Protein AF-A0A529HHP9-F1 (afdb_monomer_lite)

Structure (mmCIF, N/CA/C/O backbone):
data_AF-A0A529HHP9-F1
#
_entry.id   AF-A0A529HHP9-F1
#
loop_
_atom_site.group_PDB
_atom_site.id
_atom_site.type_symbol
_atom_site.label_atom_id
_atom_site.label_alt_id
_atom_site.label_comp_id
_atom_site.label_asym_id
_atom_site.label_entity_id
_atom_site.label_seq_id
_atom_site.pdbx_PDB_ins_code
_atom_site.Cartn_x
_atom_site.Cartn_y
_atom_site.Cartn_z
_atom_site.occupancy
_atom_site.B_iso_or_equiv
_atom_site.auth_seq_id
_atom_site.auth_comp_id
_atom_site.auth_asym_id
_atom_site.auth_atom_id
_atom_site.pdbx_PDB_model_num
ATOM 1 N N . VAL A 1 1 ? -12.703 15.707 7.494 1.00 90.94 1 VAL A N 1
ATOM 2 C CA . VAL A 1 1 ? -12.022 15.790 8.807 1.00 90.94 1 VAL A CA 1
ATOM 3 C C . VAL A 1 1 ? -10.631 16.435 8.709 1.00 90.94 1 VAL A C 1
ATOM 5 O O . VAL A 1 1 ? -9.844 16.269 9.625 1.00 90.94 1 VAL A O 1
ATOM 8 N N . GLY A 1 2 ? -10.340 17.223 7.660 1.00 96.19 2 GLY A N 1
ATOM 9 C CA . GLY A 1 2 ? -8.999 17.787 7.448 1.00 96.19 2 GLY A CA 1
ATOM 10 C C . GLY A 1 2 ? -7.968 16.732 7.037 1.00 96.19 2 GLY A C 1
ATOM 11 O O . GLY A 1 2 ? -8.353 15.647 6.593 1.00 96.19 2 GLY A O 1
ATOM 12 N N . ASP A 1 3 ? -6.691 17.067 7.220 1.00 98.00 3 ASP A N 1
ATOM 13 C CA . ASP A 1 3 ? -5.543 16.251 6.817 1.00 98.00 3 ASP A CA 1
ATOM 14 C C . ASP A 1 3 ? -4.901 15.534 8.012 1.00 98.00 3 ASP A C 1
ATOM 16 O O . ASP A 1 3 ? -4.903 16.032 9.141 1.00 98.00 3 ASP A O 1
ATOM 20 N N . ILE A 1 4 ? -4.295 14.372 7.758 1.00 98.06 4 ILE A N 1
ATOM 21 C CA . ILE A 1 4 ? -3.439 13.698 8.741 1.00 98.06 4 ILE A CA 1
ATOM 22 C C . ILE A 1 4 ? -2.060 14.361 8.706 1.00 98.06 4 ILE A C 1
ATOM 24 O O . ILE A 1 4 ? -1.392 14.351 7.675 1.00 98.06 4 ILE A O 1
ATOM 28 N N . ALA A 1 5 ? -1.614 14.905 9.839 1.00 97.69 5 ALA A N 1
ATOM 29 C CA . ALA A 1 5 ? -0.289 15.507 9.956 1.00 97.69 5 ALA A CA 1
ATOM 30 C C . ALA A 1 5 ? 0.814 14.435 9.861 1.00 97.69 5 ALA A C 1
ATOM 32 O O . ALA A 1 5 ? 1.012 13.636 10.780 1.00 97.69 5 ALA A O 1
ATOM 33 N N . THR A 1 6 ? 1.529 14.423 8.737 1.00 97.75 6 THR A N 1
ATOM 34 C CA . THR A 1 6 ? 2.650 13.518 8.455 1.00 97.75 6 THR A CA 1
ATOM 35 C C . THR A 1 6 ? 3.995 14.144 8.836 1.00 97.75 6 THR A C 1
ATOM 37 O O . THR A 1 6 ? 4.086 15.317 9.201 1.00 97.75 6 THR A O 1
ATOM 40 N N . ASN A 1 7 ? 5.065 13.348 8.779 1.00 97.88 7 ASN A N 1
ATOM 41 C CA . ASN A 1 7 ? 6.433 13.811 8.979 1.00 97.88 7 ASN A CA 1
ATOM 42 C C . ASN A 1 7 ? 7.223 13.721 7.659 1.00 97.88 7 ASN A C 1
ATOM 44 O O . ASN A 1 7 ? 7.699 12.635 7.313 1.00 97.88 7 ASN A O 1
ATOM 48 N N . PRO A 1 8 ? 7.436 14.841 6.947 1.00 97.00 8 PRO A N 1
ATOM 49 C CA . PRO A 1 8 ? 8.122 14.829 5.653 1.00 97.00 8 PRO A CA 1
ATOM 50 C C . PRO A 1 8 ? 9.608 14.444 5.747 1.00 97.00 8 PRO A C 1
ATOM 52 O O . PRO A 1 8 ? 10.238 14.184 4.729 1.00 97.00 8 PRO A O 1
ATOM 55 N N . TYR A 1 9 ? 10.170 14.383 6.957 1.00 98.19 9 TYR A N 1
ATOM 56 C CA . TYR A 1 9 ? 11.567 14.023 7.206 1.00 98.19 9 TYR A CA 1
ATOM 57 C C . TYR A 1 9 ? 11.731 12.618 7.795 1.00 98.19 9 TYR A C 1
ATOM 59 O O . TYR A 1 9 ? 12.849 12.198 8.089 1.00 98.19 9 TYR A O 1
ATOM 67 N N . ASN A 1 10 ? 10.637 11.885 8.019 1.00 98.50 10 ASN A N 1
ATOM 68 C CA . ASN A 1 10 ? 10.697 10.509 8.492 1.00 98.50 10 ASN A CA 1
ATOM 69 C C . ASN A 1 10 ? 9.509 9.700 7.960 1.00 98.50 10 ASN A C 1
ATOM 71 O O . ASN A 1 10 ? 8.372 9.855 8.414 1.00 98.50 10 ASN A O 1
ATOM 75 N N . LEU A 1 11 ? 9.806 8.808 7.015 1.00 98.38 11 LEU A N 1
ATOM 76 C CA . LEU A 1 11 ? 8.808 8.000 6.324 1.00 98.38 11 LEU A CA 1
ATOM 77 C C . LEU A 1 11 ? 8.026 7.092 7.278 1.00 98.38 11 LEU A C 1
ATOM 79 O O . LEU A 1 11 ? 6.798 7.103 7.261 1.00 98.38 11 LEU A O 1
ATOM 83 N N . LEU A 1 12 ? 8.715 6.358 8.154 1.00 98.38 12 LEU A N 1
ATOM 84 C CA . LEU A 1 12 ? 8.067 5.410 9.065 1.00 98.38 12 LEU A CA 1
ATOM 85 C C . LEU A 1 12 ? 7.123 6.118 10.045 1.00 98.38 12 LEU A C 1
ATOM 87 O O . LEU A 1 12 ? 6.000 5.671 10.257 1.00 98.38 12 LEU A O 1
ATOM 91 N N . LYS A 1 13 ? 7.508 7.297 10.551 1.00 98.56 13 LYS A N 1
ATOM 92 C CA . LYS A 1 13 ? 6.610 8.125 11.373 1.00 98.56 13 LYS A CA 1
ATOM 93 C C . LYS A 1 13 ? 5.369 8.584 10.607 1.00 98.56 13 LYS A C 1
ATOM 95 O O . LYS A 1 13 ? 4.308 8.712 11.216 1.00 98.56 13 LYS A O 1
ATOM 100 N N . SER A 1 14 ? 5.489 8.843 9.304 1.00 98.62 14 SER A N 1
ATOM 101 C CA . SER A 1 14 ? 4.341 9.176 8.453 1.00 98.62 14 SER A CA 1
ATOM 102 C C . SER A 1 14 ? 3.416 7.979 8.259 1.00 98.62 14 SER A C 1
ATOM 104 O O . SER A 1 14 ? 2.207 8.130 8.408 1.00 98.62 14 SER A O 1
ATOM 106 N N . VAL A 1 15 ? 3.972 6.792 8.007 1.00 98.69 15 VAL A N 1
ATOM 107 C CA . VAL A 1 15 ? 3.208 5.539 7.905 1.00 98.69 15 VAL A CA 1
ATOM 108 C C . VAL A 1 15 ? 2.402 5.298 9.185 1.00 98.69 15 VAL A C 1
ATOM 110 O O . VAL A 1 15 ? 1.183 5.136 9.121 1.00 98.69 15 VAL A O 1
ATOM 113 N N . ASP A 1 16 ? 3.045 5.403 10.350 1.00 98.69 16 ASP A N 1
ATOM 114 C CA . ASP A 1 16 ? 2.386 5.235 11.648 1.00 98.69 16 ASP A CA 1
ATOM 115 C C . ASP A 1 16 ? 1.288 6.281 11.901 1.00 98.69 16 ASP A C 1
ATOM 117 O O . ASP A 1 16 ? 0.238 5.982 12.477 1.00 98.69 16 ASP A O 1
ATOM 121 N N . ALA A 1 17 ? 1.527 7.539 11.514 1.00 98.62 17 ALA A N 1
ATOM 122 C CA . ALA A 1 17 ? 0.554 8.615 11.677 1.00 98.62 17 ALA A CA 1
ATOM 123 C C . ALA A 1 17 ? -0.700 8.374 10.828 1.00 98.62 17 ALA A C 1
ATOM 125 O O . ALA A 1 17 ? -1.816 8.556 11.322 1.00 98.62 17 ALA A O 1
ATOM 126 N N . ILE A 1 18 ? -0.521 7.917 9.586 1.00 98.75 18 ILE A N 1
ATOM 127 C CA . ILE A 1 18 ? -1.619 7.600 8.668 1.00 98.75 18 ILE A CA 1
ATOM 128 C C . ILE A 1 18 ? -2.434 6.421 9.197 1.00 98.75 18 ILE A C 1
ATOM 130 O O . ILE A 1 18 ? -3.658 6.524 9.269 1.00 98.75 18 ILE A O 1
ATOM 134 N N . GLU A 1 19 ? -1.789 5.340 9.641 1.00 98.81 19 GLU A N 1
ATOM 135 C CA . GLU A 1 19 ? -2.497 4.171 10.177 1.00 98.81 19 GLU A CA 1
ATOM 136 C C . GLU A 1 19 ? -3.355 4.542 11.396 1.00 98.81 19 GLU A C 1
ATOM 138 O O . GLU A 1 19 ? -4.531 4.166 11.473 1.00 98.81 19 GLU A O 1
ATOM 143 N N . ARG A 1 20 ? -2.802 5.332 12.329 1.00 98.69 20 ARG A N 1
ATOM 144 C CA . ARG A 1 20 ? -3.543 5.818 13.505 1.00 98.69 20 ARG A CA 1
ATOM 145 C C . ARG A 1 20 ? -4.712 6.718 13.117 1.00 98.69 20 ARG A C 1
ATOM 147 O O . ARG A 1 20 ? -5.812 6.512 13.622 1.00 98.69 20 ARG A O 1
ATOM 154 N N . GLY A 1 21 ? -4.491 7.683 12.224 1.00 98.56 21 GLY A N 1
ATOM 155 C CA . GLY A 1 21 ? -5.534 8.615 11.791 1.00 98.56 21 GLY A CA 1
ATOM 156 C C . GLY A 1 21 ? -6.693 7.907 11.088 1.00 98.56 21 GLY A C 1
ATOM 157 O O . GLY A 1 21 ? -7.857 8.169 11.379 1.00 98.56 21 GLY A O 1
ATOM 158 N N . ILE A 1 22 ? -6.391 6.945 10.215 1.00 98.62 22 ILE A N 1
ATOM 159 C CA . ILE A 1 22 ? -7.417 6.149 9.532 1.00 98.62 22 ILE A CA 1
ATOM 160 C C . ILE A 1 22 ? -8.139 5.224 10.514 1.00 98.62 22 ILE A C 1
ATOM 162 O O . ILE A 1 22 ? -9.361 5.109 10.442 1.00 98.62 22 ILE A O 1
ATOM 166 N N . SER A 1 23 ? -7.423 4.611 11.461 1.00 98.69 23 SER A N 1
ATOM 167 C CA . SER A 1 23 ? -8.034 3.783 12.510 1.00 98.69 23 SER A CA 1
ATOM 168 C C . SER A 1 23 ? -9.043 4.568 13.355 1.00 98.69 23 SER A C 1
ATOM 170 O O . SER A 1 23 ? -10.120 4.048 13.641 1.00 98.69 23 SER A O 1
ATOM 172 N N . ASP A 1 24 ? -8.728 5.816 13.709 1.00 98.44 24 ASP A N 1
ATOM 173 C CA . ASP A 1 24 ? -9.631 6.707 14.449 1.00 98.44 24 ASP A CA 1
ATOM 174 C C . ASP A 1 24 ? -10.856 7.117 13.614 1.00 98.44 24 ASP A C 1
ATOM 176 O O . ASP A 1 24 ? -11.999 7.020 14.059 1.00 98.44 24 ASP A O 1
ATOM 180 N N . ILE A 1 25 ? -10.669 7.473 12.341 1.00 98.50 25 ILE A N 1
ATOM 181 C CA . ILE A 1 25 ? -11.802 7.741 11.440 1.00 98.50 25 ILE A CA 1
ATOM 182 C C . ILE A 1 25 ? -12.719 6.512 11.354 1.00 98.50 25 ILE A C 1
ATOM 184 O O . ILE A 1 25 ? -13.946 6.622 11.425 1.00 98.50 25 ILE A O 1
ATOM 188 N N . LEU A 1 26 ? -12.130 5.322 11.234 1.00 98.38 26 LEU A N 1
ATOM 189 C CA . LEU A 1 26 ? -12.865 4.068 11.179 1.00 98.38 26 LEU A CA 1
ATOM 190 C C . LEU A 1 26 ? -13.590 3.757 12.497 1.00 98.38 26 LEU A C 1
ATOM 192 O O . LEU A 1 26 ? -14.696 3.214 12.431 1.00 98.38 26 LEU A O 1
ATOM 196 N N . SER A 1 27 ? -13.053 4.081 13.678 1.00 98.06 27 SER A N 1
ATOM 197 C CA . SER A 1 27 ? -13.736 3.797 14.956 1.00 98.06 27 SER A CA 1
ATOM 198 C C . SER A 1 27 ? -15.060 4.547 15.106 1.00 98.06 27 SER A C 1
ATOM 200 O O . SER A 1 27 ? -15.958 4.063 15.788 1.00 98.06 27 SER A O 1
ATOM 202 N N . HIS A 1 28 ? -15.236 5.652 14.382 1.00 98.12 28 HIS A N 1
ATOM 203 C CA . HIS A 1 28 ? -16.487 6.412 14.318 1.00 98.12 28 HIS A CA 1
ATOM 204 C C . HIS A 1 28 ? -17.508 5.853 13.306 1.00 98.12 28 HIS A C 1
ATOM 206 O O . HIS A 1 28 ? -18.530 6.477 13.035 1.00 98.12 28 HIS A O 1
ATOM 212 N N . GLY A 1 29 ? -17.251 4.680 12.716 1.00 97.25 29 GLY A N 1
ATOM 213 C CA . GLY A 1 29 ? -18.156 4.049 11.747 1.00 97.25 29 GLY A CA 1
ATOM 214 C C . GLY A 1 29 ? -18.095 4.645 10.335 1.00 97.25 29 GLY A C 1
ATOM 215 O O . GLY A 1 29 ? -18.856 4.225 9.463 1.00 97.25 29 GLY A O 1
ATOM 216 N N . CYS A 1 30 ? -17.178 5.581 10.086 1.00 98.06 30 CYS A N 1
ATOM 217 C CA . CYS A 1 30 ? -17.007 6.230 8.791 1.00 98.06 30 CYS A CA 1
ATOM 218 C C . CYS A 1 30 ? -16.407 5.286 7.734 1.00 98.06 30 CYS A C 1
ATOM 220 O O . CYS A 1 30 ? -15.728 4.308 8.051 1.00 98.06 30 CYS A O 1
ATOM 222 N N . LYS A 1 31 ? -16.624 5.626 6.458 1.00 97.56 31 LYS A N 1
ATOM 223 C CA . LYS A 1 31 ? -15.938 5.035 5.299 1.00 97.56 31 LYS A CA 1
ATOM 224 C C . LYS A 1 31 ? -14.987 6.093 4.724 1.00 97.56 31 LYS A C 1
ATOM 226 O O . LYS A 1 31 ? -15.488 7.082 4.187 1.00 97.56 31 LYS A O 1
ATOM 231 N N . PRO A 1 32 ? -13.662 5.955 4.887 1.00 97.25 32 PRO A N 1
ATOM 232 C CA . PRO A 1 32 ? -12.723 6.996 4.491 1.00 97.25 32 PRO A CA 1
ATOM 233 C C . PRO A 1 32 ? -12.623 7.114 2.966 1.00 97.25 32 PRO A C 1
ATOM 235 O O . PRO A 1 32 ? -12.557 6.112 2.257 1.00 97.25 32 PRO A O 1
ATOM 238 N N . LEU A 1 33 ? -12.575 8.355 2.485 1.00 98.06 33 LEU A N 1
ATOM 239 C CA . LEU A 1 33 ? -12.106 8.719 1.152 1.00 98.06 33 LEU A CA 1
ATOM 240 C C . LEU A 1 33 ? -10.853 9.571 1.352 1.00 98.06 33 LEU A C 1
ATOM 242 O O . LEU A 1 33 ? -10.929 10.631 1.973 1.00 98.06 33 LEU A O 1
ATOM 246 N N . SER A 1 34 ? -9.713 9.091 0.867 1.00 97.56 34 SER A N 1
ATOM 247 C CA . SER A 1 34 ? -8.417 9.738 1.066 1.00 97.56 34 SER A CA 1
ATOM 248 C C . SER A 1 34 ? -7.995 10.485 -0.195 1.00 97.56 34 SER A C 1
ATOM 250 O O . SER A 1 34 ? -8.015 9.921 -1.285 1.00 97.56 34 SER A O 1
ATOM 252 N N . LEU A 1 35 ? -7.604 11.749 -0.036 1.00 97.88 35 LEU A N 1
ATOM 253 C CA . LEU A 1 35 ? -6.890 12.528 -1.046 1.00 97.88 35 LEU A CA 1
ATOM 254 C C . LEU A 1 35 ? -5.448 12.636 -0.555 1.00 97.88 35 LEU A C 1
ATOM 256 O O . LEU A 1 35 ? -5.229 12.971 0.607 1.00 97.88 35 LEU A O 1
ATOM 260 N N . GLY A 1 36 ? -4.487 12.263 -1.391 1.00 90.88 36 GLY A N 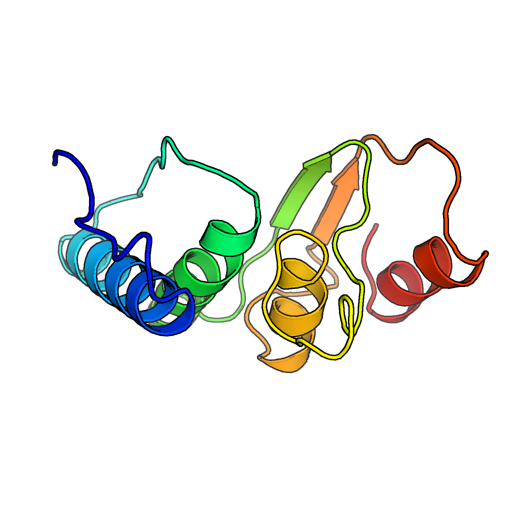1
ATOM 261 C CA . GLY A 1 36 ? -3.190 11.826 -0.894 1.00 90.88 36 GLY A CA 1
ATOM 262 C C . GLY A 1 36 ? -1.982 12.261 -1.707 1.00 90.88 36 GLY A C 1
ATOM 263 O O . GLY A 1 36 ? -2.101 12.978 -2.698 1.00 90.88 36 GLY A O 1
ATOM 264 N N . GLY A 1 37 ? -0.823 11.801 -1.230 1.00 94.00 37 GLY A N 1
ATOM 265 C CA . GLY A 1 37 ? 0.467 11.878 -1.912 1.00 94.00 37 GLY A CA 1
ATOM 266 C C . GLY A 1 37 ? 0.704 10.649 -2.792 1.00 94.00 37 GLY A C 1
ATOM 267 O O . GLY A 1 37 ? -0.171 10.254 -3.557 1.00 94.00 37 GLY A O 1
ATOM 268 N N . ASP A 1 38 ? 1.888 10.044 -2.693 1.00 98.25 38 ASP A N 1
ATOM 269 C CA . ASP A 1 38 ? 2.226 8.839 -3.457 1.00 98.25 38 ASP A CA 1
ATOM 270 C C . ASP A 1 38 ? 1.620 7.542 -2.878 1.00 98.25 38 ASP A C 1
ATOM 272 O O . ASP A 1 38 ? 1.014 7.520 -1.801 1.00 98.25 38 ASP A O 1
ATOM 276 N N . HIS A 1 39 ? 1.807 6.436 -3.606 1.00 98.25 39 HIS A N 1
ATOM 277 C CA . HIS A 1 39 ? 1.179 5.147 -3.315 1.00 98.25 39 HIS A CA 1
ATOM 278 C C . HIS A 1 39 ? 1.596 4.516 -1.974 1.00 98.25 39 HIS A C 1
ATOM 280 O O . HIS A 1 39 ? 0.875 3.652 -1.464 1.00 98.25 39 HIS A O 1
ATOM 286 N N . THR A 1 40 ? 2.693 4.965 -1.346 1.00 98.56 40 THR A N 1
ATOM 287 C CA . THR A 1 40 ? 3.176 4.424 -0.061 1.00 98.56 40 THR A CA 1
ATOM 288 C C . THR A 1 40 ? 2.113 4.534 1.032 1.00 98.56 40 THR A C 1
ATOM 290 O O . THR A 1 40 ? 2.002 3.652 1.885 1.00 98.56 40 THR A O 1
ATOM 293 N N . MET A 1 41 ? 1.275 5.579 0.996 1.00 98.31 41 MET A N 1
ATOM 294 C CA . MET A 1 41 ? 0.226 5.792 2.001 1.00 98.31 41 MET A CA 1
ATOM 295 C C . MET A 1 41 ? -0.865 4.712 2.010 1.00 98.31 41 MET A C 1
ATOM 297 O O . MET A 1 41 ? -1.619 4.608 2.978 1.00 98.31 41 MET A O 1
ATOM 301 N N . THR A 1 42 ? -0.966 3.902 0.957 1.00 98.62 42 THR A N 1
ATOM 302 C CA . THR A 1 42 ? -1.988 2.856 0.852 1.00 98.62 42 THR A CA 1
ATOM 303 C C . THR A 1 42 ? -1.728 1.706 1.819 1.00 98.62 42 THR A C 1
ATOM 305 O O . THR A 1 42 ? -2.679 1.150 2.365 1.00 98.62 42 THR A O 1
ATOM 308 N N . LEU A 1 43 ? -0.463 1.394 2.116 1.00 98.88 43 LEU A N 1
ATOM 309 C CA . LEU A 1 43 ? -0.106 0.350 3.079 1.00 98.88 43 LEU A CA 1
ATOM 310 C C . LEU A 1 43 ? -0.688 0.608 4.488 1.00 98.88 43 LEU A C 1
ATOM 312 O O . LEU A 1 43 ? -1.442 -0.239 4.970 1.00 98.88 43 LEU A O 1
ATOM 316 N N . PRO A 1 44 ? -0.440 1.758 5.151 1.00 98.75 44 PRO A N 1
ATOM 317 C CA . PRO A 1 44 ? -1.032 2.030 6.464 1.00 98.75 44 PRO A CA 1
ATOM 318 C C . PRO A 1 44 ? -2.563 2.152 6.438 1.00 98.75 44 PRO A C 1
ATOM 320 O O . PRO A 1 44 ? -3.220 1.807 7.421 1.00 98.75 44 PRO A O 1
ATOM 323 N N . ILE A 1 45 ? -3.163 2.584 5.319 1.00 98.75 45 ILE A N 1
ATOM 324 C CA . ILE A 1 45 ? -4.626 2.543 5.153 1.00 98.75 45 ILE A CA 1
ATOM 325 C C . ILE A 1 45 ? -5.118 1.092 5.182 1.00 98.75 45 ILE A C 1
ATOM 327 O O . ILE A 1 45 ? -6.058 0.779 5.912 1.00 9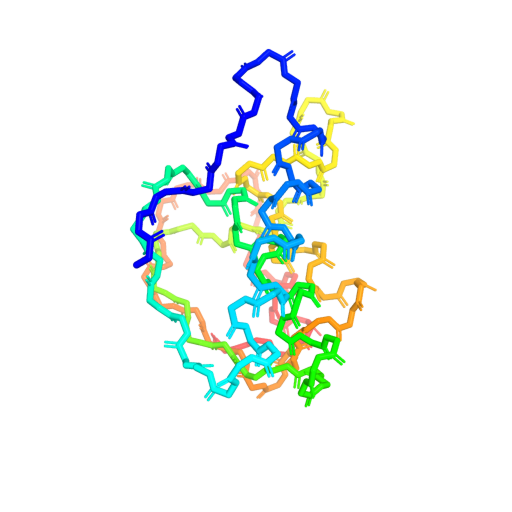8.75 45 ILE A O 1
ATOM 331 N N . LEU A 1 46 ? -4.483 0.194 4.424 1.00 98.81 46 LEU A N 1
ATOM 332 C CA . LEU A 1 46 ? -4.847 -1.223 4.390 1.00 98.81 46 LEU A CA 1
ATOM 333 C C . LEU A 1 46 ? -4.652 -1.899 5.749 1.00 98.81 46 LEU A C 1
ATOM 335 O O . LEU A 1 46 ? -5.513 -2.685 6.137 1.00 98.81 46 LEU A O 1
ATOM 339 N N . ARG A 1 47 ? -3.605 -1.551 6.510 1.00 98.88 47 ARG A N 1
ATOM 340 C CA . ARG A 1 47 ? -3.414 -2.032 7.892 1.00 98.88 47 ARG A CA 1
ATOM 341 C C . ARG A 1 47 ? -4.601 -1.664 8.780 1.00 98.88 47 ARG A C 1
ATOM 343 O O . ARG A 1 47 ? -5.195 -2.536 9.416 1.00 98.88 47 ARG A O 1
ATOM 350 N N . ALA A 1 48 ? -5.016 -0.397 8.756 1.00 98.81 48 ALA A N 1
ATOM 351 C CA . ALA A 1 48 ? -6.167 0.078 9.524 1.00 98.81 48 ALA A CA 1
ATOM 352 C C . ALA A 1 48 ? -7.491 -0.578 9.077 1.00 98.81 48 ALA A C 1
ATOM 354 O O . ALA A 1 48 ? -8.303 -0.991 9.912 1.00 98.81 48 ALA A O 1
ATOM 355 N N . MET A 1 49 ? -7.702 -0.728 7.765 1.00 98.75 49 MET A N 1
ATOM 356 C CA . MET A 1 49 ? -8.878 -1.399 7.204 1.00 98.75 49 MET A CA 1
ATOM 357 C C . MET A 1 49 ? -8.933 -2.875 7.612 1.00 98.75 49 MET A C 1
ATOM 359 O O . MET A 1 49 ? -9.971 -3.335 8.091 1.00 98.75 49 MET A O 1
ATOM 363 N N . ALA A 1 50 ? -7.819 -3.599 7.481 1.00 98.62 50 ALA A N 1
ATOM 364 C CA . ALA A 1 50 ? -7.725 -5.012 7.823 1.00 98.62 50 ALA A CA 1
ATOM 365 C C . ALA A 1 50 ? -7.896 -5.256 9.326 1.00 98.62 50 ALA A C 1
ATOM 367 O O . ALA A 1 50 ? -8.576 -6.201 9.722 1.00 98.62 50 ALA A O 1
ATOM 368 N N . LYS A 1 51 ? -7.384 -4.359 10.177 1.00 98.50 51 LYS A N 1
ATOM 369 C CA . LYS A 1 51 ? -7.604 -4.415 11.630 1.00 98.50 51 LYS A CA 1
ATOM 370 C C . LYS A 1 51 ? -9.087 -4.371 12.004 1.00 98.50 51 LYS A C 1
ATOM 372 O O . LYS A 1 51 ? -9.496 -5.027 12.957 1.00 98.50 51 LYS A O 1
ATOM 377 N N . LYS A 1 52 ? -9.899 -3.603 11.269 1.00 98.25 52 LYS A N 1
ATOM 378 C CA . LYS A 1 52 ? -11.340 -3.479 11.531 1.00 98.25 52 LYS A CA 1
ATOM 379 C C . LYS A 1 52 ? -12.182 -4.547 10.829 1.00 98.25 52 LYS A C 1
ATOM 381 O O . LYS A 1 52 ? -13.204 -4.963 11.371 1.00 98.25 52 LYS A O 1
ATOM 386 N N . HIS A 1 53 ? -11.800 -4.949 9.620 1.00 98.31 53 HIS A N 1
ATOM 387 C CA . HIS A 1 53 ? -12.655 -5.735 8.725 1.00 98.31 53 HIS A CA 1
ATOM 388 C C . HIS A 1 53 ? -12.114 -7.130 8.386 1.00 98.31 53 HIS A C 1
ATOM 390 O O . HIS A 1 53 ? -12.817 -7.905 7.738 1.00 98.31 53 HIS A O 1
ATOM 396 N N . GLY A 1 54 ? -10.898 -7.466 8.818 1.00 98.56 54 GLY A N 1
ATOM 397 C CA . GLY A 1 54 ? -10.133 -8.576 8.256 1.00 98.56 54 GLY A CA 1
ATOM 398 C C . GLY A 1 54 ? -9.628 -8.267 6.836 1.00 98.56 54 GLY A C 1
ATOM 399 O O . GLY A 1 54 ? -9.837 -7.159 6.335 1.00 98.56 54 GLY A O 1
ATOM 400 N N . PRO A 1 55 ? -8.978 -9.233 6.163 1.00 98.44 55 PRO A N 1
ATOM 401 C CA . PRO A 1 55 ? -8.414 -9.028 4.831 1.00 98.44 55 PRO A CA 1
ATOM 402 C C . PRO A 1 55 ? -9.474 -8.559 3.821 1.00 98.44 55 PRO A C 1
ATOM 404 O O . PRO A 1 55 ? -10.508 -9.212 3.640 1.00 98.44 55 PRO A O 1
ATOM 407 N N . VAL A 1 56 ? -9.220 -7.444 3.135 1.00 98.62 56 VAL A N 1
ATOM 408 C CA . VAL A 1 56 ? -10.184 -6.823 2.207 1.00 98.62 56 VAL A CA 1
ATOM 409 C C . VAL A 1 56 ? -9.940 -7.231 0.751 1.00 98.62 56 VAL A C 1
ATOM 411 O O . VAL A 1 56 ? -8.846 -7.642 0.378 1.00 98.62 56 VAL A O 1
ATOM 414 N N . GLY A 1 57 ? -10.969 -7.140 -0.096 1.00 98.56 57 GLY A N 1
ATOM 415 C CA . GLY A 1 57 ? -10.772 -7.196 -1.551 1.00 98.56 57 GLY A CA 1
ATOM 416 C C . GLY A 1 57 ? -10.217 -5.871 -2.078 1.00 98.56 57 GLY A C 1
ATOM 417 O O . GLY A 1 57 ? -10.416 -4.832 -1.447 1.00 98.56 57 GLY A O 1
ATOM 418 N N . LEU A 1 58 ? -9.561 -5.899 -3.238 1.00 98.62 58 LEU A N 1
ATOM 419 C CA . LEU A 1 58 ? -8.905 -4.732 -3.827 1.00 98.62 58 LEU A CA 1
ATOM 420 C C . LEU A 1 58 ? -9.242 -4.600 -5.317 1.00 98.62 58 LEU A C 1
ATOM 422 O O . LEU A 1 58 ? -9.112 -5.546 -6.089 1.00 98.62 58 LEU A O 1
ATOM 426 N N . ILE A 1 59 ? -9.641 -3.397 -5.723 1.00 98.69 59 ILE A N 1
ATOM 427 C CA . ILE A 1 59 ? -9.681 -2.989 -7.129 1.00 98.69 59 ILE A CA 1
ATOM 428 C C . ILE A 1 59 ? -8.600 -1.930 -7.283 1.00 98.69 59 ILE A C 1
ATOM 430 O O . ILE A 1 59 ? -8.717 -0.849 -6.710 1.00 98.69 59 ILE A O 1
ATOM 434 N N . HIS A 1 60 ? -7.546 -2.261 -8.019 1.00 98.56 60 HIS A N 1
ATOM 435 C CA . HIS A 1 60 ? -6.377 -1.414 -8.190 1.00 98.56 60 HIS A CA 1
ATOM 436 C C . HIS A 1 60 ? -6.259 -0.996 -9.658 1.00 98.56 60 HIS A C 1
ATOM 438 O O . HIS A 1 60 ? -6.143 -1.840 -10.547 1.00 98.56 60 HIS A O 1
ATOM 444 N N . VAL A 1 61 ? -6.336 0.310 -9.915 1.00 98.50 61 VAL A N 1
ATOM 445 C CA . VAL A 1 61 ? -6.223 0.882 -11.262 1.00 98.50 61 VAL A CA 1
ATOM 446 C C . VAL A 1 61 ? -4.942 1.695 -11.330 1.00 98.50 61 VAL A C 1
ATOM 448 O O . VAL A 1 61 ? -4.886 2.788 -10.775 1.00 98.50 61 VAL A O 1
ATOM 451 N N . ASP A 1 62 ? -3.933 1.164 -12.011 1.00 97.62 62 ASP A N 1
ATOM 452 C CA . ASP A 1 62 ? -2.614 1.786 -12.128 1.00 97.62 62 ASP A CA 1
ATOM 453 C C . ASP A 1 62 ? -1.905 1.286 -13.395 1.00 97.62 62 ASP A C 1
ATOM 455 O O . ASP A 1 62 ? -2.270 0.264 -13.982 1.00 97.62 62 ASP A O 1
ATOM 459 N N . ALA A 1 63 ? -0.902 2.028 -13.851 1.00 96.19 63 ALA A N 1
ATOM 460 C CA . ALA A 1 63 ? 0.042 1.549 -14.849 1.00 96.19 63 ALA A CA 1
ATOM 461 C C . ALA A 1 63 ? 0.987 0.472 -14.288 1.00 96.19 63 ALA A C 1
ATOM 463 O O . ALA A 1 63 ? 1.409 -0.398 -15.050 1.00 96.19 63 ALA A O 1
ATOM 464 N N . HIS A 1 64 ? 1.294 0.520 -12.989 1.00 94.81 64 HIS A N 1
ATOM 465 C CA . HIS A 1 64 ? 2.318 -0.293 -12.336 1.00 94.81 64 HIS A CA 1
ATOM 466 C C . HIS A 1 64 ? 1.722 -1.288 -11.339 1.00 94.81 64 HIS A C 1
ATOM 468 O O . HIS A 1 64 ? 0.621 -1.117 -10.816 1.00 94.81 64 HIS A O 1
ATOM 474 N N . ALA A 1 65 ? 2.449 -2.382 -11.103 1.00 94.75 65 ALA A N 1
ATOM 475 C CA . ALA A 1 65 ? 1.966 -3.437 -10.224 1.00 94.75 65 ALA A CA 1
ATOM 476 C C . ALA A 1 65 ? 2.141 -3.096 -8.733 1.00 94.75 65 ALA A C 1
ATOM 478 O O . ALA A 1 65 ? 1.349 -3.576 -7.925 1.00 94.75 65 ALA A O 1
ATOM 479 N N . ASP A 1 66 ? 3.142 -2.277 -8.389 1.00 96.12 66 ASP A N 1
ATOM 480 C CA . ASP A 1 66 ? 3.474 -1.835 -7.026 1.00 96.12 66 ASP A CA 1
ATOM 481 C C . ASP A 1 66 ? 3.667 -3.002 -6.029 1.00 96.12 66 ASP A C 1
ATOM 483 O O . ASP A 1 66 ? 3.198 -2.992 -4.884 1.00 96.12 66 ASP A O 1
ATOM 487 N N . ILE A 1 67 ? 4.375 -4.039 -6.504 1.00 95.31 67 ILE A N 1
ATOM 488 C CA . ILE A 1 67 ? 4.677 -5.300 -5.800 1.00 95.31 67 ILE A CA 1
ATOM 489 C C . ILE A 1 67 ? 6.180 -5.584 -5.648 1.00 95.31 67 ILE A C 1
ATOM 491 O O . ILE A 1 67 ? 6.566 -6.725 -5.368 1.00 95.31 67 ILE A O 1
ATOM 495 N N . ASN A 1 68 ? 7.039 -4.580 -5.831 1.00 94.25 68 ASN A N 1
ATOM 496 C CA . ASN A 1 68 ? 8.474 -4.758 -5.635 1.00 94.25 68 ASN A CA 1
ATOM 497 C C . ASN A 1 68 ? 8.759 -5.172 -4.188 1.00 94.25 68 ASN A C 1
ATOM 499 O O . ASN A 1 68 ? 8.061 -4.772 -3.256 1.00 94.25 68 ASN A O 1
ATOM 503 N N . ASP A 1 69 ? 9.803 -5.976 -4.005 1.00 94.88 69 ASP A N 1
ATOM 504 C CA . ASP A 1 69 ? 10.219 -6.394 -2.669 1.00 94.88 69 ASP A CA 1
ATOM 505 C C . ASP A 1 69 ? 10.962 -5.264 -1.942 1.00 94.88 69 ASP A C 1
ATOM 507 O O . ASP A 1 69 ? 10.650 -4.912 -0.807 1.00 94.88 69 ASP A O 1
ATOM 511 N N . THR A 1 70 ? 11.901 -4.617 -2.627 1.00 96.00 70 THR A N 1
ATOM 512 C CA . THR A 1 70 ? 12.608 -3.448 -2.099 1.00 96.00 70 THR A CA 1
ATOM 513 C C . THR A 1 70 ? 12.834 -2.411 -3.191 1.00 96.00 70 THR A C 1
ATOM 515 O O . THR A 1 70 ? 12.807 -2.717 -4.388 1.00 96.00 70 THR A O 1
ATOM 518 N N . MET A 1 71 ? 13.084 -1.169 -2.782 1.00 94.81 71 MET A N 1
ATOM 519 C CA . MET A 1 71 ? 13.633 -0.117 -3.634 1.00 94.81 71 MET A CA 1
ATOM 520 C C . MET A 1 71 ? 14.907 0.403 -2.972 1.00 94.81 71 MET A C 1
ATOM 522 O O . MET A 1 71 ? 14.855 0.952 -1.879 1.00 94.81 71 MET A O 1
ATOM 526 N N . PHE A 1 72 ? 16.060 0.187 -3.611 1.00 95.06 72 PHE A N 1
ATOM 527 C CA . PHE A 1 72 ? 17.378 0.517 -3.040 1.00 95.06 72 PHE A CA 1
ATOM 528 C C . PHE A 1 72 ? 17.642 -0.101 -1.650 1.00 95.06 72 PHE A C 1
ATOM 530 O O . PHE A 1 72 ? 18.350 0.481 -0.837 1.00 95.06 72 PHE A O 1
ATOM 537 N N . GLY A 1 73 ? 17.097 -1.294 -1.390 1.00 96.75 73 GLY A N 1
ATOM 538 C CA . GLY A 1 73 ? 17.228 -1.985 -0.102 1.00 96.75 73 GLY A CA 1
ATOM 539 C C . GLY A 1 73 ? 16.152 -1.628 0.926 1.00 96.75 73 GLY A C 1
ATOM 540 O O . GLY A 1 73 ? 16.068 -2.292 1.952 1.00 96.75 73 GLY A O 1
ATOM 541 N N . GLU A 1 74 ? 15.287 -0.654 0.636 1.00 98.06 74 GLU A N 1
ATOM 542 C CA . GLU A 1 74 ? 14.202 -0.247 1.528 1.00 98.06 74 GLU A CA 1
ATOM 543 C C . GLU A 1 74 ? 12.905 -0.995 1.195 1.00 98.06 74 GLU A C 1
ATOM 545 O O . GLU A 1 74 ? 12.442 -0.993 0.051 1.00 98.06 74 GLU A O 1
ATOM 550 N N . GLU A 1 75 ? 12.297 -1.630 2.198 1.00 97.88 75 GLU A N 1
ATOM 551 C CA . GLU A 1 75 ? 11.055 -2.402 2.041 1.00 97.88 75 GLU A CA 1
ATOM 552 C C . GLU A 1 75 ? 9.800 -1.528 1.947 1.00 97.88 75 GLU A C 1
ATOM 554 O O . GLU A 1 75 ? 8.774 -1.978 1.431 1.00 97.88 75 GLU A O 1
ATOM 559 N N . ILE A 1 76 ? 9.856 -0.300 2.469 1.00 98.50 76 ILE A N 1
ATOM 560 C CA . ILE A 1 76 ? 8.728 0.635 2.515 1.00 98.50 76 ILE A CA 1
ATOM 561 C C . ILE A 1 76 ? 8.999 1.774 1.536 1.00 98.50 76 ILE A C 1
ATOM 563 O O . ILE A 1 76 ? 9.735 2.709 1.842 1.00 98.50 76 ILE A O 1
ATOM 567 N N . ALA A 1 77 ? 8.390 1.688 0.356 1.00 98.06 77 ALA A N 1
ATOM 568 C CA . ALA A 1 77 ? 8.461 2.695 -0.695 1.00 98.06 77 ALA A CA 1
ATOM 569 C C . ALA A 1 77 ? 7.202 2.630 -1.577 1.00 98.06 77 ALA A C 1
ATOM 571 O O . ALA A 1 77 ? 6.393 1.708 -1.467 1.00 98.06 77 ALA A O 1
ATOM 572 N N . HIS A 1 78 ? 7.040 3.591 -2.487 1.00 97.69 78 HIS A N 1
ATOM 573 C CA . HIS A 1 78 ? 5.817 3.709 -3.287 1.00 97.69 78 HIS A CA 1
ATOM 574 C C . HIS A 1 78 ? 5.553 2.515 -4.221 1.00 97.69 78 HIS A C 1
ATOM 576 O O . HIS A 1 78 ? 4.399 2.239 -4.520 1.00 97.69 78 HIS A O 1
ATOM 582 N N . GLY A 1 79 ? 6.593 1.782 -4.634 1.00 96.62 79 GLY A N 1
ATOM 583 C CA . GLY A 1 79 ? 6.477 0.590 -5.482 1.00 96.62 79 GLY A CA 1
ATOM 584 C C . GLY A 1 79 ? 6.357 -0.739 -4.727 1.00 96.62 79 GLY A C 1
ATOM 585 O O . GLY A 1 79 ? 6.355 -1.787 -5.369 1.00 96.62 79 GLY A O 1
ATOM 586 N N . THR A 1 80 ? 6.296 -0.732 -3.390 1.00 97.56 80 THR A N 1
ATOM 587 C CA . THR A 1 80 ? 6.213 -1.948 -2.558 1.00 97.56 80 THR A CA 1
ATOM 588 C C . THR A 1 80 ? 4.888 -2.196 -1.801 1.00 97.56 80 THR A C 1
ATOM 590 O O . THR A 1 80 ? 4.777 -3.252 -1.160 1.00 97.56 80 THR A O 1
ATOM 593 N N . PRO A 1 81 ? 3.849 -1.325 -1.816 1.00 98.38 81 PRO A N 1
ATOM 594 C CA . PRO A 1 81 ? 2.757 -1.419 -0.846 1.00 98.38 81 PRO A CA 1
ATOM 595 C C . PRO A 1 81 ? 1.936 -2.706 -0.971 1.00 98.38 81 PRO A C 1
ATOM 597 O O . PRO A 1 81 ? 1.540 -3.272 0.049 1.00 98.38 81 PRO A O 1
ATOM 600 N N . PHE A 1 82 ? 1.688 -3.213 -2.184 1.00 98.19 82 PHE A N 1
ATOM 601 C CA . PHE A 1 82 ? 0.846 -4.402 -2.354 1.00 98.19 82 PHE A CA 1
ATOM 602 C C . PHE A 1 82 ? 1.597 -5.704 -2.098 1.00 98.19 82 PHE A C 1
ATOM 604 O O . PHE A 1 82 ? 0.970 -6.704 -1.748 1.00 98.19 82 PHE A O 1
ATOM 611 N N . ARG A 1 83 ? 2.931 -5.691 -2.182 1.00 97.38 83 ARG A N 1
ATOM 612 C CA . ARG A 1 83 ? 3.755 -6.811 -1.722 1.00 97.38 83 ARG A CA 1
ATOM 613 C C . ARG A 1 83 ? 3.636 -6.971 -0.208 1.00 97.38 83 ARG A C 1
ATOM 615 O O . ARG A 1 83 ? 3.257 -8.044 0.260 1.00 97.38 83 ARG A O 1
ATOM 622 N N . ARG A 1 84 ? 3.835 -5.875 0.533 1.00 98.62 84 ARG A N 1
ATOM 623 C CA . ARG A 1 84 ? 3.645 -5.825 1.993 1.00 98.62 84 ARG A CA 1
ATOM 624 C C . ARG A 1 84 ? 2.213 -6.191 2.380 1.00 98.62 84 ARG A C 1
ATOM 626 O O . ARG A 1 84 ? 2.010 -6.993 3.281 1.00 98.62 84 ARG A O 1
ATOM 633 N N . ALA A 1 85 ? 1.216 -5.707 1.638 1.00 98.69 85 ALA A N 1
ATOM 634 C CA . ALA A 1 85 ? -0.183 -6.024 1.912 1.00 98.69 85 ALA A CA 1
ATOM 635 C C . ALA A 1 85 ? -0.530 -7.517 1.780 1.00 98.69 85 ALA A C 1
ATOM 637 O O . ALA A 1 85 ? -1.400 -7.997 2.507 1.00 98.69 85 ALA A O 1
ATOM 638 N N . VAL A 1 86 ? 0.120 -8.257 0.875 1.00 98.38 86 VAL A N 1
ATOM 639 C CA . VAL A 1 86 ? -0.042 -9.719 0.788 1.00 98.38 86 VAL A CA 1
ATOM 640 C C . VAL A 1 86 ? 0.655 -10.412 1.952 1.00 98.38 86 VAL A C 1
ATOM 642 O O . VAL A 1 86 ? 0.046 -11.260 2.598 1.00 98.38 86 VAL A O 1
ATOM 645 N N . GLU A 1 87 ? 1.908 -10.053 2.231 1.00 98.44 87 GLU A N 1
ATOM 646 C CA . GLU A 1 87 ? 2.707 -10.687 3.287 1.00 98.44 87 GLU A CA 1
ATOM 647 C C . GLU A 1 87 ? 2.121 -10.468 4.686 1.00 98.44 87 GLU A C 1
ATOM 649 O O . GLU A 1 87 ? 2.106 -11.383 5.505 1.00 98.44 87 GLU A O 1
ATOM 654 N N . GLU A 1 88 ? 1.566 -9.284 4.938 1.00 98.62 88 GLU A N 1
ATOM 655 C CA . GLU A 1 88 ? 0.877 -8.940 6.184 1.00 98.62 88 GLU A CA 1
ATOM 656 C C . GLU A 1 88 ? -0.577 -9.455 6.232 1.00 98.62 88 GLU A C 1
ATOM 658 O O . GLU A 1 88 ? -1.274 -9.265 7.229 1.00 98.62 88 GLU A O 1
ATOM 663 N N . GLY A 1 89 ? -1.069 -10.101 5.167 1.00 98.44 89 GLY A N 1
ATOM 664 C CA . GLY A 1 89 ? -2.433 -10.630 5.104 1.00 98.44 89 GLY A CA 1
ATOM 665 C C . GLY A 1 89 ? -3.523 -9.551 5.115 1.00 98.44 89 GLY A C 1
ATOM 666 O O . GLY A 1 89 ? -4.631 -9.799 5.584 1.00 98.44 89 GLY A O 1
ATOM 667 N N . LEU A 1 90 ? -3.238 -8.348 4.614 1.00 98.81 90 LEU A N 1
ATOM 668 C CA . LEU A 1 90 ? -4.166 -7.208 4.628 1.00 98.81 90 LEU A CA 1
ATOM 669 C C . LEU A 1 90 ? -5.206 -7.286 3.508 1.00 98.81 90 LEU A C 1
ATOM 671 O O . LEU A 1 90 ? -6.308 -6.743 3.630 1.00 98.81 90 LEU A O 1
ATOM 675 N N . ILE A 1 91 ? -4.857 -7.956 2.410 1.00 98.62 91 ILE A N 1
ATOM 676 C CA . ILE A 1 91 ? -5.724 -8.134 1.247 1.00 98.62 91 ILE A CA 1
ATOM 677 C C . ILE A 1 91 ? -5.967 -9.610 0.954 1.00 98.62 91 ILE A C 1
ATOM 679 O O . ILE A 1 91 ? -5.093 -10.463 1.095 1.00 98.62 91 ILE A O 1
ATOM 683 N N . ASN A 1 92 ? -7.173 -9.919 0.491 1.00 98.38 92 ASN A N 1
ATOM 684 C CA . ASN A 1 92 ? -7.491 -11.227 -0.055 1.00 98.38 92 ASN A CA 1
ATOM 685 C C . ASN A 1 92 ? -7.073 -11.268 -1.526 1.00 98.38 92 ASN A C 1
ATOM 687 O O . ASN A 1 92 ? -7.793 -10.763 -2.386 1.00 98.38 92 ASN A O 1
ATOM 691 N N . ALA A 1 93 ? -5.950 -11.927 -1.810 1.00 96.62 93 ALA A N 1
ATOM 692 C CA . ALA A 1 93 ? -5.372 -12.008 -3.148 1.00 96.62 93 ALA A CA 1
ATOM 693 C C . ALA A 1 93 ? -6.352 -12.511 -4.225 1.00 96.62 93 ALA A C 1
ATOM 695 O O . ALA A 1 93 ? -6.390 -11.963 -5.320 1.00 96.62 93 ALA A O 1
ATOM 696 N N . ARG A 1 94 ? -7.227 -13.477 -3.901 1.00 97.44 94 ARG A N 1
ATOM 697 C CA . ARG A 1 94 ? -8.243 -14.003 -4.839 1.00 97.44 94 ARG A CA 1
ATOM 698 C C . ARG A 1 94 ? -9.397 -13.032 -5.108 1.00 97.44 94 ARG A C 1
ATOM 700 O O . ARG A 1 94 ? -10.246 -13.294 -5.957 1.00 97.44 94 ARG A O 1
ATOM 707 N N . ARG A 1 95 ? -9.468 -11.937 -4.350 1.00 98.25 95 ARG A N 1
ATOM 708 C CA . ARG A 1 95 ? -10.413 -10.824 -4.511 1.00 98.25 95 ARG A CA 1
ATOM 709 C C . ARG A 1 95 ? -9.679 -9.519 -4.840 1.00 98.25 95 ARG A C 1
ATOM 711 O O . ARG A 1 95 ? -10.218 -8.447 -4.570 1.00 98.25 95 ARG A O 1
ATOM 718 N N . THR A 1 96 ? -8.483 -9.624 -5.417 1.00 98.44 96 THR A N 1
ATOM 719 C CA . THR A 1 96 ? -7.682 -8.501 -5.904 1.00 98.44 96 THR A CA 1
ATOM 720 C C . THR A 1 96 ? -7.634 -8.518 -7.428 1.00 98.44 96 THR A C 1
ATOM 722 O O . THR A 1 96 ? -7.365 -9.559 -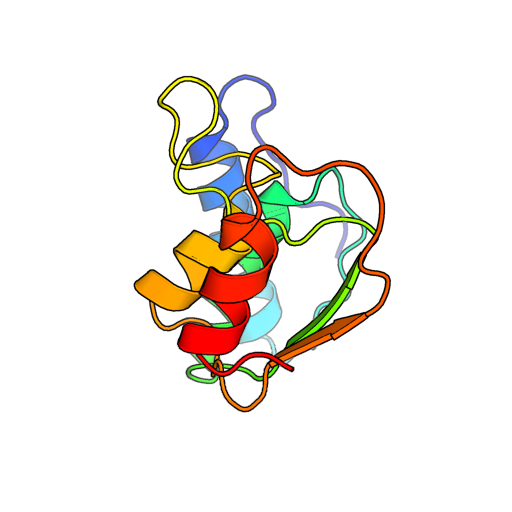8.027 1.00 98.44 96 THR A O 1
ATOM 725 N N . ILE A 1 97 ? -7.884 -7.369 -8.054 1.00 98.44 97 ILE A N 1
ATOM 726 C CA . ILE A 1 97 ? -7.735 -7.165 -9.499 1.00 98.44 97 ILE A CA 1
ATOM 727 C C . ILE A 1 97 ? -6.868 -5.936 -9.780 1.00 98.44 97 ILE A C 1
ATOM 729 O O . ILE A 1 97 ? -7.065 -4.894 -9.148 1.00 98.44 97 ILE A O 1
ATOM 733 N N . GLN A 1 98 ? -5.940 -6.054 -10.731 1.00 97.94 98 GLN A N 1
ATOM 734 C CA . GLN A 1 98 ? -5.118 -4.954 -11.234 1.00 97.94 98 GLN A CA 1
ATOM 735 C C . GLN A 1 98 ? -5.483 -4.620 -12.682 1.00 97.94 98 GLN A C 1
ATOM 737 O O . GLN A 1 98 ? -5.549 -5.488 -13.549 1.00 97.94 98 GLN A O 1
ATOM 742 N N . ILE A 1 99 ? -5.725 -3.340 -12.957 1.00 98.25 99 ILE A N 1
ATOM 743 C CA . ILE A 1 99 ? -6.215 -2.864 -14.251 1.00 98.25 99 ILE A CA 1
ATOM 744 C C . ILE A 1 99 ? -5.332 -1.705 -14.712 1.00 98.25 99 ILE A C 1
ATOM 746 O O . ILE A 1 99 ? -5.291 -0.670 -14.057 1.00 98.25 99 ILE A O 1
ATOM 750 N N . GLY A 1 100 ? -4.675 -1.845 -15.866 1.00 96.75 100 GLY A N 1
ATOM 751 C CA . GLY A 1 100 ? -3.933 -0.743 -16.501 1.00 96.75 100 GLY A CA 1
ATOM 752 C C . GLY A 1 100 ? -2.425 -0.959 -16.671 1.00 96.75 100 GLY A C 1
ATOM 753 O O . GLY A 1 100 ? -1.821 -0.207 -17.440 1.00 96.75 100 GLY A O 1
ATOM 754 N N . LEU A 1 101 ? -1.870 -1.998 -16.037 1.00 94.31 101 LEU A N 1
ATOM 755 C CA . LEU A 1 101 ? -0.880 -2.942 -16.580 1.00 94.31 101 LEU A CA 1
ATOM 756 C C . LEU A 1 101 ? -0.087 -2.499 -17.820 1.00 94.31 101 LEU A C 1
ATOM 758 O O . LEU A 1 101 ? -0.431 -2.985 -18.897 1.00 94.31 101 LEU A O 1
ATOM 762 N N . ARG A 1 102 ? 0.931 -1.626 -17.741 1.00 93.25 102 ARG A N 1
ATOM 763 C CA . ARG A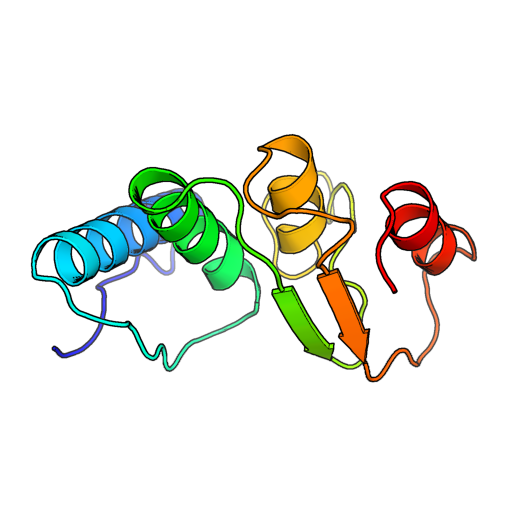 1 102 ? 1.728 -1.244 -18.931 1.00 93.25 102 ARG A CA 1
ATOM 764 C C . ARG A 1 102 ? 3.127 -0.710 -18.611 1.00 93.25 102 ARG A C 1
ATOM 766 O O . ARG A 1 102 ? 3.439 -0.400 -17.472 1.00 93.25 102 ARG A O 1
ATOM 773 N N . GLY A 1 103 ? 3.934 -0.534 -19.657 1.00 85.12 103 GLY A N 1
ATOM 774 C CA . GLY A 1 103 ? 5.308 -0.031 -19.565 1.00 85.12 103 GLY A CA 1
ATOM 775 C C . GLY A 1 103 ? 6.348 -1.151 -19.578 1.00 85.12 103 GLY A C 1
ATOM 776 O O . GLY A 1 103 ? 6.028 -2.309 -19.845 1.00 85.12 103 GLY A O 1
ATOM 777 N N . THR A 1 104 ? 7.604 -0.791 -19.328 1.00 78.31 104 THR A N 1
ATOM 778 C CA . THR A 1 104 ? 8.714 -1.740 -19.176 1.00 78.31 104 THR A CA 1
ATOM 779 C C . THR A 1 104 ? 8.907 -2.066 -17.697 1.00 78.31 104 THR A C 1
ATOM 781 O O . THR A 1 104 ? 9.087 -1.149 -16.900 1.00 78.31 104 THR A O 1
ATOM 784 N N . GLY A 1 105 ? 8.868 -3.351 -17.339 1.00 71.75 105 GLY A N 1
ATOM 785 C CA . GLY A 1 105 ? 9.231 -3.827 -15.999 1.00 71.75 105 GLY A CA 1
ATOM 786 C C . GLY A 1 105 ? 10.745 -3.975 -15.820 1.00 71.75 105 GLY A C 1
ATOM 787 O O . GLY A 1 105 ? 11.513 -3.733 -16.756 1.00 71.75 105 GLY A O 1
ATOM 788 N N . TYR A 1 106 ? 11.168 -4.410 -14.633 1.00 71.62 106 TYR A N 1
ATOM 789 C CA . TYR A 1 106 ? 12.555 -4.817 -14.384 1.00 71.62 106 TYR A CA 1
ATOM 790 C C . TYR A 1 106 ? 12.786 -6.261 -14.826 1.00 71.62 106 TYR A C 1
ATOM 792 O O . TYR A 1 106 ? 13.871 -6.591 -15.309 1.00 71.62 106 TYR A O 1
ATOM 800 N N . ALA A 1 107 ? 11.762 -7.106 -14.693 1.00 76.25 107 ALA A N 1
ATOM 801 C CA . ALA A 1 107 ? 11.795 -8.496 -15.113 1.00 76.25 107 ALA A CA 1
ATOM 802 C C . ALA A 1 107 ? 10.392 -8.993 -15.513 1.00 76.25 107 ALA A C 1
ATOM 804 O O . ALA A 1 107 ? 9.377 -8.364 -15.209 1.00 76.25 107 ALA A O 1
ATOM 805 N N . ALA A 1 108 ? 10.307 -10.124 -16.218 1.00 77.62 108 ALA A N 1
ATOM 806 C CA . ALA A 1 108 ? 9.012 -10.700 -16.605 1.00 77.62 108 ALA A CA 1
ATOM 807 C C . ALA A 1 108 ? 8.200 -11.148 -15.374 1.00 77.62 108 ALA A C 1
ATOM 809 O O . ALA A 1 108 ? 6.967 -11.092 -15.354 1.00 77.62 108 ALA A O 1
ATOM 810 N N . GLU A 1 109 ? 8.915 -11.535 -14.321 1.00 80.81 109 GLU A N 1
ATOM 811 C CA . GLU A 1 109 ? 8.403 -12.020 -13.049 1.00 80.81 109 GLU A CA 1
ATOM 812 C C . GLU A 1 109 ? 7.538 -10.986 -12.316 1.00 80.81 109 GLU A C 1
ATOM 814 O O . GLU A 1 109 ? 6.704 -11.385 -11.495 1.00 80.81 109 GLU A O 1
ATOM 819 N N . ASP A 1 110 ? 7.675 -9.699 -12.650 1.00 80.81 110 ASP A N 1
ATOM 820 C CA . ASP A 1 110 ? 6.898 -8.590 -12.086 1.00 80.81 110 ASP A CA 1
ATOM 821 C C . ASP A 1 110 ? 5.390 -8.755 -12.358 1.00 80.81 110 ASP A C 1
ATOM 823 O O . ASP A 1 110 ? 4.553 -8.349 -11.551 1.00 80.81 110 ASP A O 1
ATOM 827 N N . PHE A 1 111 ? 5.011 -9.426 -13.453 1.00 87.00 111 PHE A N 1
ATOM 828 C CA . PHE A 1 111 ? 3.610 -9.761 -13.735 1.00 87.00 111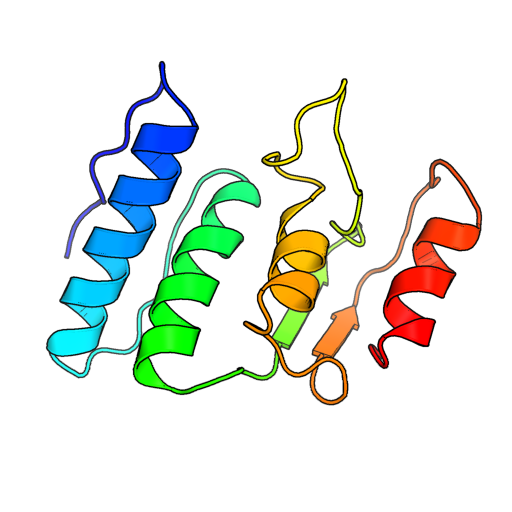 PHE A CA 1
ATOM 829 C C . PHE A 1 111 ? 3.197 -11.148 -13.239 1.00 87.00 111 PHE A C 1
ATOM 831 O O . PHE A 1 111 ? 2.007 -11.410 -13.054 1.00 87.00 111 PHE A O 1
ATOM 838 N N . ASP A 1 112 ? 4.148 -12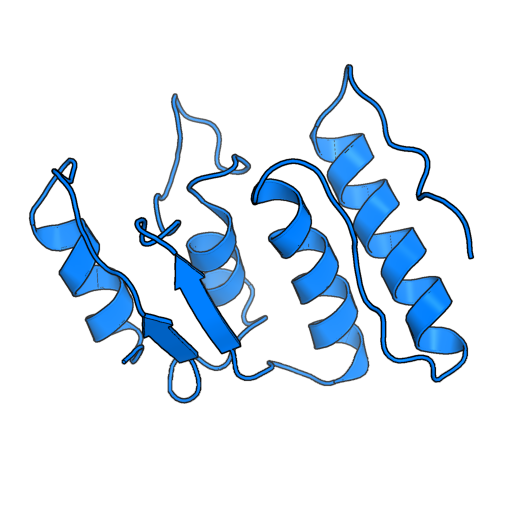.048 -13.012 1.00 91.50 112 ASP A N 1
ATOM 839 C CA . ASP A 1 112 ? 3.839 -13.420 -12.615 1.00 91.50 112 ASP A CA 1
ATOM 840 C C . ASP A 1 112 ? 3.686 -13.574 -11.109 1.00 91.50 112 ASP A C 1
ATOM 842 O O . ASP A 1 112 ? 2.873 -14.380 -10.654 1.00 91.50 112 ASP A O 1
ATOM 846 N N . TRP A 1 113 ? 4.426 -12.799 -10.316 1.00 94.19 113 TRP A N 1
ATOM 847 C CA . TRP A 1 113 ? 4.271 -12.811 -8.867 1.00 94.19 113 TRP A CA 1
ATOM 848 C C . TRP A 1 113 ? 2.829 -12.521 -8.413 1.00 94.19 113 TRP A C 1
ATOM 850 O O . TRP A 1 113 ? 2.286 -13.374 -7.703 1.00 94.19 113 TRP A O 1
ATOM 860 N N . PRO A 1 114 ? 2.159 -11.426 -8.837 1.00 93.50 114 PRO A N 1
ATOM 861 C CA . PRO A 1 114 ? 0.780 -11.161 -8.415 1.00 93.50 114 PRO A CA 1
ATOM 862 C C . PRO A 1 114 ? -0.186 -12.273 -8.859 1.00 93.50 114 PRO A C 1
ATOM 864 O O . PRO A 1 114 ? -1.040 -12.703 -8.079 1.00 93.50 114 PRO A O 1
ATOM 867 N N . ARG A 1 115 ? 0.004 -12.840 -10.060 1.00 94.62 115 ARG A N 1
ATOM 868 C CA . ARG A 1 115 ? -0.783 -13.990 -10.544 1.00 94.62 115 ARG A CA 1
ATOM 869 C C . ARG A 1 115 ? -0.609 -15.226 -9.665 1.00 94.62 115 ARG A C 1
ATOM 871 O O . ARG A 1 115 ? -1.595 -15.891 -9.358 1.00 94.62 115 ARG A O 1
ATOM 878 N N . ARG A 1 116 ? 0.618 -15.522 -9.214 1.00 96.31 116 ARG A N 1
ATOM 879 C CA . ARG A 1 116 ? 0.899 -16.639 -8.291 1.00 96.31 116 ARG A CA 1
ATOM 880 C C . ARG A 1 116 ? 0.233 -16.456 -6.929 1.00 96.31 116 ARG A C 1
ATOM 882 O O . ARG A 1 116 ? -0.178 -17.449 -6.337 1.00 96.31 116 ARG A O 1
ATOM 889 N N . GLN A 1 117 ? 0.087 -15.218 -6.452 1.00 96.69 117 GLN A N 1
ATOM 890 C CA . GLN A 1 117 ? -0.680 -14.937 -5.230 1.00 96.69 117 GLN A CA 1
ATOM 891 C C . GLN A 1 117 ? -2.193 -15.116 -5.435 1.00 96.69 117 GLN A C 1
ATOM 893 O O . GLN A 1 117 ? -2.924 -15.386 -4.483 1.00 96.69 117 GLN A O 1
ATOM 898 N N . GLY A 1 118 ? -2.667 -15.004 -6.678 1.00 96.88 118 GLY A N 1
ATOM 899 C CA . GLY A 1 118 ? -4.070 -15.169 -7.056 1.00 96.88 118 GLY A CA 1
ATOM 900 C C . GLY A 1 118 ? -4.756 -13.885 -7.517 1.00 96.88 118 GLY A C 1
ATOM 901 O O . GLY A 1 118 ? -5.984 -13.882 -7.608 1.00 96.88 118 GLY A O 1
ATOM 902 N N . PHE A 1 119 ? -3.995 -12.820 -7.792 1.00 97.00 119 PHE A N 1
ATOM 903 C CA . PHE A 1 119 ? -4.542 -11.586 -8.355 1.00 97.00 119 PHE A CA 1
ATOM 904 C C . PHE A 1 119 ? -5.036 -11.833 -9.782 1.00 97.00 119 PHE A C 1
ATOM 906 O O . PHE A 1 119 ? -4.522 -12.709 -10.488 1.00 97.00 119 PHE A O 1
ATOM 913 N N . LYS A 1 120 ? -6.012 -11.028 -10.205 1.00 94.88 120 LYS A N 1
ATOM 914 C CA . LYS A 1 120 ? -6.491 -10.976 -11.586 1.00 94.88 120 LYS A CA 1
ATOM 915 C C . LYS A 1 120 ? -5.936 -9.777 -12.343 1.00 94.88 120 LYS A C 1
ATOM 917 O O . LYS A 1 120 ? -5.903 -8.679 -11.746 1.00 94.88 120 LYS A O 1
#

pLDDT: mean 96.04, std 5.36, range [71.62, 98.88]

Foldseek 3Di:
DDDQDADPVDDVRRLVSLLVVLLVCVVVVDDDDDDDDAQLNVQSNLVSVCVVPNAAAEEAEDQAPLCDCDDVNHRRDRSRRVVVCVVVRSHQLLRYEYHNHDDDDPDPCRVVVSVVSNYD

Secondary structure (DSSP, 8-state):
-------TT-HHHHHHHHHHHHHHHHHTT-------SSGGGHHHHHHHHHHHHSSEEEEEE-SS----S-BTTBSSSTT-HHHHHHHTT-EEEEEEEEE---S--SSTHHHHHHHHHT--

Radius of gyration: 14.47 Å; chains: 1; bounding box: 36×34×34 Å

Sequence (120 aa):
VGDIATNPYNLLKSVDAIERGISDILSHGCKPLSLGGDHTMTLPILRAMAKKHGPVGLIHVDAHADINDTMFGEEIAHGTPFRRAVEEGLINARRTIQIGLRGTGYAAEDFDWPRRQGFK